Protein AF-A0A1Y6KZY3-F1 (afdb_monomer_lite)

pLDDT: mean 76.2, std 16.14, range [37.5, 97.0]

Secondary structure (DSSP, 8-state):
--------------STT--TT--HHHHHTTS--EEEEEETTEEEEEESS-SS--TT-SEEEEEEETTTEEEEEEEE----S--HHHHHHTTSTTS--EEEEEE-TTS-EEEEEEEEETTTEEEEEEEEE-TTHHHHHHHHHHHHHHHHHTT-

Sequence (152 aa):
MALSLNTIANEIKAPFGFEWGQSYQQISSKVLLTDCYTVKGLMVCETTQPIKKVSYGERYIVVIDHKHGLQKVMPVSRNNDNDNAFYQCLKANDCGNWLSHWHGKDGSKDLVELKGLSGEKGYLMMTYQSSKWEQIIRFVNLEKNESDFDAL

Organism: NCBI:txid512643

Radius of gyration: 20.78 Å; chains: 1; bounding box: 56×60×43 Å

Foldseek 3Di:
DDPDPPPPPPDDADPLPDGWQAAPVRQVVPFPWAPWDDDPQKIKTKGQDGNHDDPQFRMKIWIAHHVRGTDDIDGDHDDPDPCQVVLVLLADPPSDWDKDWDADPQQKIWMWTWHHDPDSDIDIDIDTGGNCRVVVVVVVVVVVVVVVVVVD

Structure (mmCIF, N/CA/C/O backbone):
data_AF-A0A1Y6KZY3-F1
#
_entry.id   AF-A0A1Y6KZY3-F1
#
loop_
_atom_site.group_PDB
_atom_site.id
_atom_site.type_symbol
_atom_site.label_atom_id
_atom_site.label_alt_id
_atom_site.label_comp_id
_atom_site.label_asym_id
_atom_site.label_entity_id
_atom_site.label_seq_id
_atom_site.pdbx_PDB_ins_code
_atom_site.Cartn_x
_atom_site.Cartn_y
_atom_site.Cartn_z
_atom_site.occupancy
_atom_site.B_iso_or_equiv
_atom_site.auth_seq_id
_atom_site.auth_comp_id
_atom_site.auth_asym_id
_atom_site.auth_atom_id
_atom_site.pdbx_PDB_model_num
ATOM 1 N N . MET A 1 1 ? -40.183 -11.895 19.821 1.00 37.50 1 MET A N 1
ATOM 2 C CA . MET A 1 1 ? -39.202 -12.891 19.341 1.00 37.50 1 MET A CA 1
ATOM 3 C C . MET A 1 1 ? -38.116 -12.107 18.611 1.00 37.50 1 MET A C 1
ATOM 5 O O . MET A 1 1 ? -38.351 -11.662 17.498 1.00 37.50 1 MET A O 1
ATOM 9 N N . ALA A 1 2 ? -37.024 -11.765 19.299 1.00 37.62 2 ALA A N 1
ATOM 10 C CA . ALA A 1 2 ? -35.961 -10.928 18.741 1.00 37.62 2 ALA A CA 1
ATOM 11 C C . ALA A 1 2 ? -34.956 -11.821 18.005 1.00 37.62 2 ALA A C 1
ATOM 13 O O . ALA A 1 2 ? -34.332 -12.685 18.619 1.00 37.62 2 ALA A O 1
ATOM 14 N N . LEU A 1 3 ? -34.826 -11.638 16.693 1.00 39.97 3 LEU A N 1
ATOM 15 C CA . LEU A 1 3 ? -33.768 -12.263 15.905 1.00 39.97 3 LEU A CA 1
ATOM 16 C C . LEU A 1 3 ? -32.455 -11.531 16.206 1.00 39.97 3 LEU A C 1
ATOM 18 O O . LEU A 1 3 ? -32.221 -10.423 15.730 1.00 39.97 3 LEU A O 1
ATOM 22 N N . SER A 1 4 ? -31.621 -12.152 17.039 1.00 44.72 4 SER A N 1
ATOM 23 C CA . SER A 1 4 ? -30.220 -11.777 17.226 1.00 44.72 4 SER A CA 1
ATOM 24 C C . SER A 1 4 ? -29.457 -12.045 15.927 1.00 44.72 4 SER A C 1
ATOM 26 O O . SER A 1 4 ? -29.196 -13.195 15.573 1.00 44.72 4 SER A O 1
ATOM 28 N N . LEU A 1 5 ? -29.114 -10.983 15.198 1.00 44.72 5 LEU A N 1
ATOM 29 C CA . LEU A 1 5 ? -28.170 -11.040 14.084 1.00 44.72 5 LEU A CA 1
ATOM 30 C C . LEU A 1 5 ? -26.757 -10.817 14.631 1.00 44.72 5 LEU A C 1
ATOM 32 O O . LEU A 1 5 ? -26.184 -9.736 14.511 1.00 44.72 5 LEU A O 1
ATOM 36 N N . ASN A 1 6 ? -26.173 -11.865 15.213 1.00 46.66 6 ASN A N 1
ATOM 37 C CA . ASN A 1 6 ? -24.726 -11.947 15.403 1.00 46.66 6 ASN A CA 1
ATOM 38 C C . ASN A 1 6 ? -24.053 -12.169 14.038 1.00 46.66 6 ASN A C 1
ATOM 40 O O . ASN A 1 6 ? -23.564 -13.254 13.734 1.00 46.66 6 ASN A O 1
ATOM 44 N N . THR A 1 7 ? -24.028 -11.145 13.185 1.00 45.97 7 THR A N 1
ATOM 45 C CA . THR A 1 7 ? -23.071 -11.119 12.073 1.00 45.97 7 THR A CA 1
ATOM 46 C C . THR A 1 7 ? -21.706 -10.773 12.641 1.00 45.97 7 THR A C 1
ATOM 48 O O . THR A 1 7 ? -21.373 -9.600 12.807 1.00 45.97 7 THR A O 1
ATOM 51 N N . ILE A 1 8 ? -20.911 -11.801 12.927 1.00 49.69 8 ILE A N 1
ATOM 52 C CA . ILE A 1 8 ? -19.465 -11.664 13.085 1.00 49.69 8 ILE A CA 1
ATOM 53 C C . ILE A 1 8 ? -18.956 -11.183 11.723 1.00 49.69 8 ILE A C 1
ATOM 55 O O . ILE A 1 8 ? -18.887 -11.948 10.762 1.00 49.69 8 ILE A O 1
ATOM 59 N N . ALA A 1 9 ? -18.715 -9.879 11.595 1.00 46.50 9 ALA A N 1
ATOM 60 C CA . ALA A 1 9 ? -18.017 -9.347 10.439 1.00 46.50 9 ALA A CA 1
ATOM 61 C C . ALA A 1 9 ? -16.625 -9.984 10.449 1.00 46.50 9 ALA A C 1
ATOM 63 O O . ALA A 1 9 ? -15.888 -9.810 11.415 1.00 46.50 9 ALA A O 1
ATOM 64 N N . ASN A 1 10 ? -16.295 -10.767 9.420 1.00 47.50 10 ASN A N 1
ATOM 65 C CA . ASN A 1 10 ? -14.950 -11.310 9.299 1.00 47.50 10 ASN A CA 1
ATOM 66 C C . ASN A 1 10 ? -13.979 -10.132 9.200 1.00 47.50 10 ASN A C 1
ATOM 68 O O . ASN A 1 10 ? -14.034 -9.354 8.249 1.00 47.50 10 ASN A O 1
ATOM 72 N N . GLU A 1 11 ? -13.127 -10.006 10.211 1.00 58.69 11 GLU A N 1
ATOM 73 C CA . GLU A 1 11 ? -12.019 -9.063 10.250 1.00 58.69 11 GLU A CA 1
ATOM 74 C C . GLU A 1 11 ? -11.192 -9.201 8.963 1.00 58.69 11 GLU A C 1
ATOM 76 O O . GLU A 1 11 ? -10.918 -10.320 8.506 1.00 58.69 11 GLU A O 1
ATOM 81 N N . ILE A 1 12 ? -10.818 -8.078 8.344 1.00 59.97 12 ILE A N 1
ATOM 82 C CA . ILE A 1 12 ? -9.955 -8.106 7.160 1.00 59.97 12 ILE A CA 1
ATOM 83 C C . ILE A 1 12 ? -8.614 -8.684 7.605 1.00 59.97 12 ILE A C 1
ATOM 85 O O . ILE A 1 12 ? -7.896 -8.063 8.382 1.00 59.97 12 ILE A O 1
ATOM 89 N N . LYS A 1 13 ? -8.274 -9.880 7.124 1.00 73.50 13 LYS A N 1
ATOM 90 C CA . LYS A 1 13 ? -7.008 -10.538 7.462 1.00 73.50 13 LYS A CA 1
ATOM 91 C C . LYS A 1 13 ? -5.843 -9.850 6.760 1.00 73.50 13 LYS A C 1
ATOM 93 O O . LYS A 1 13 ? -5.981 -9.402 5.620 1.00 73.50 13 LYS A O 1
ATOM 98 N N . ALA A 1 14 ? -4.689 -9.823 7.421 1.00 75.88 14 ALA A N 1
ATOM 99 C CA . ALA A 1 14 ? -3.464 -9.347 6.798 1.00 75.88 14 ALA A CA 1
ATOM 100 C C . ALA A 1 14 ? -3.161 -10.165 5.525 1.00 75.88 14 ALA A C 1
ATOM 102 O O . ALA A 1 14 ? -3.301 -11.394 5.518 1.00 75.88 14 ALA A O 1
ATOM 103 N N . PRO A 1 15 ? -2.799 -9.501 4.415 1.00 72.81 15 PRO A N 1
ATOM 104 C CA . PRO A 1 15 ? -2.571 -10.172 3.144 1.00 72.81 15 PRO A CA 1
ATOM 105 C C . PRO A 1 15 ? -1.226 -10.915 3.134 1.00 72.81 15 PRO A C 1
ATOM 107 O O . PRO A 1 15 ? -0.425 -10.816 4.057 1.00 72.81 15 PRO A O 1
ATOM 110 N N . PHE A 1 16 ? -0.964 -11.670 2.064 1.00 82.56 16 PHE A N 1
ATOM 111 C CA . PHE A 1 16 ? 0.334 -12.315 1.782 1.00 82.56 16 PHE A CA 1
ATOM 112 C C . PHE A 1 16 ? 0.847 -13.288 2.858 1.00 82.56 16 PHE A C 1
ATOM 114 O O . PHE A 1 16 ? 2.040 -13.578 2.916 1.00 82.56 16 PHE A O 1
ATOM 121 N N . GLY A 1 17 ? -0.064 -13.830 3.672 1.00 78.69 17 GLY A N 1
ATOM 122 C CA . GLY A 1 17 ? 0.243 -14.813 4.713 1.00 78.69 17 GLY A CA 1
ATOM 123 C C . GLY A 1 17 ? 0.767 -14.214 6.020 1.00 78.69 17 GLY A C 1
ATOM 124 O O . GLY A 1 17 ? 1.178 -14.973 6.892 1.00 78.69 17 GLY A O 1
ATOM 125 N N . PHE A 1 18 ? 0.747 -12.886 6.161 1.00 88.00 18 PHE A N 1
ATOM 126 C CA . PHE A 1 18 ? 1.024 -12.211 7.427 1.00 88.00 18 PHE A CA 1
ATOM 127 C C . PHE A 1 18 ? -0.190 -12.255 8.366 1.00 88.00 18 PHE A C 1
ATOM 129 O O . PHE A 1 18 ? -1.293 -12.625 7.964 1.00 88.00 18 PHE A O 1
ATOM 136 N N . GLU A 1 19 ? 0.009 -11.833 9.615 1.00 91.56 19 GLU A N 1
ATOM 137 C CA . GLU A 1 19 ? -1.066 -11.614 10.589 1.00 91.56 19 GLU A CA 1
ATOM 138 C C . GLU A 1 19 ? -0.896 -10.231 11.229 1.00 91.56 19 GLU A C 1
ATOM 140 O O . GLU A 1 19 ? 0.227 -9.803 11.514 1.00 91.56 19 GLU A O 1
ATOM 145 N N . TRP A 1 20 ? -2.002 -9.514 11.446 1.00 88.44 20 TRP A N 1
ATOM 146 C CA . TRP A 1 20 ? -1.955 -8.203 12.094 1.00 88.44 20 TRP A CA 1
ATOM 147 C C . TRP A 1 20 ? -1.380 -8.308 13.505 1.00 88.44 20 TRP A C 1
ATOM 149 O O . TRP A 1 20 ? -1.598 -9.292 14.208 1.00 88.44 20 TRP A O 1
ATOM 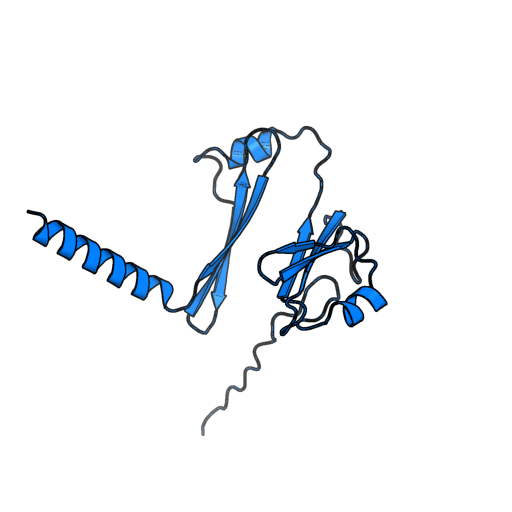159 N N . GLY A 1 21 ? -0.623 -7.291 13.911 1.00 91.75 21 GLY A N 1
ATOM 160 C CA . GLY A 1 21 ? -0.012 -7.246 15.236 1.00 91.75 21 GLY A CA 1
ATOM 161 C C . GLY A 1 21 ? 1.236 -8.109 15.427 1.00 91.75 21 GLY A C 1
ATOM 162 O O . GLY A 1 21 ? 1.837 -8.053 16.498 1.00 91.75 21 GLY A O 1
ATOM 163 N N . GLN A 1 22 ? 1.691 -8.849 14.409 1.00 95.62 22 GLN A N 1
ATOM 164 C CA . GLN A 1 22 ? 2.959 -9.577 14.502 1.00 95.62 22 GLN A CA 1
ATOM 165 C C . GLN A 1 22 ? 4.135 -8.618 14.736 1.00 95.62 22 GLN A C 1
ATOM 167 O O . GLN A 1 22 ? 4.269 -7.595 14.061 1.00 95.62 22 GLN A O 1
ATOM 172 N N . SER A 1 23 ? 5.007 -8.955 15.685 1.00 97.00 23 SER A N 1
ATOM 173 C CA . SER A 1 23 ? 6.233 -8.207 15.946 1.00 97.00 23 SER A CA 1
ATOM 174 C C . SER A 1 23 ? 7.285 -8.447 14.861 1.00 97.00 23 SER A C 1
ATOM 176 O O . SER A 1 23 ? 7.222 -9.416 14.098 1.00 97.00 23 SER A O 1
ATOM 178 N N . TYR A 1 24 ? 8.322 -7.608 14.842 1.00 96.00 24 TYR A N 1
ATOM 179 C CA . TYR A 1 24 ? 9.481 -7.815 13.974 1.00 96.00 24 TYR A CA 1
ATOM 180 C C . TYR A 1 24 ? 10.105 -9.204 14.151 1.00 96.00 24 TYR A C 1
ATOM 182 O O . TYR A 1 24 ? 10.390 -9.876 13.164 1.00 96.00 24 TYR A O 1
ATOM 190 N N . GLN A 1 25 ? 10.291 -9.672 15.389 1.00 96.69 25 GLN A N 1
ATOM 191 C CA . GLN A 1 25 ? 10.879 -10.988 15.663 1.00 96.69 25 GLN A CA 1
ATOM 192 C C . GLN A 1 25 ? 9.996 -12.125 15.131 1.00 96.69 25 GLN A C 1
ATOM 194 O O . GLN A 1 25 ? 10.497 -13.089 14.556 1.00 96.69 25 GLN A O 1
ATOM 199 N N . GLN A 1 26 ? 8.673 -12.001 15.271 1.00 96.50 26 GLN A N 1
ATOM 200 C CA . GLN A 1 26 ? 7.732 -12.998 14.758 1.00 96.50 26 GLN A CA 1
ATOM 201 C C . GLN A 1 26 ? 7.757 -13.062 13.226 1.00 96.50 26 GLN A C 1
ATOM 203 O O . GLN A 1 26 ? 7.741 -14.157 12.665 1.00 96.50 26 GLN A O 1
ATOM 208 N N . ILE A 1 27 ? 7.851 -11.914 12.550 1.00 96.44 27 ILE A N 1
ATOM 209 C CA . ILE A 1 27 ? 7.913 -11.853 11.085 1.00 96.44 27 ILE A CA 1
ATOM 210 C C . ILE A 1 27 ? 9.272 -12.334 10.568 1.00 96.44 27 ILE A C 1
ATOM 212 O O . ILE A 1 27 ? 9.318 -13.209 9.705 1.00 96.44 27 ILE A O 1
ATOM 216 N N . SER A 1 28 ? 10.369 -11.811 11.120 1.00 95.12 28 SER A N 1
ATOM 217 C CA . SER A 1 28 ? 11.739 -12.139 10.693 1.00 95.12 28 SER A CA 1
ATOM 218 C C . SER A 1 28 ? 12.099 -13.615 10.881 1.00 95.12 28 SER A C 1
ATOM 220 O O . SER A 1 28 ? 12.952 -14.132 10.167 1.00 95.12 28 SER A O 1
ATOM 222 N N . SER A 1 29 ? 11.407 -14.328 11.778 1.00 96.00 29 SER A N 1
ATOM 223 C CA . SER A 1 29 ? 11.555 -15.784 11.919 1.00 96.00 29 SER A CA 1
ATOM 224 C C . SER A 1 29 ? 11.001 -16.592 10.733 1.00 96.00 29 SER A C 1
ATOM 226 O O . SER A 1 29 ? 11.389 -17.743 10.545 1.00 96.00 29 SER A O 1
ATOM 228 N N . LYS A 1 30 ? 10.093 -16.006 9.939 1.00 94.38 30 LYS A N 1
ATOM 229 C CA . LYS A 1 30 ? 9.390 -16.660 8.818 1.00 94.38 30 LYS A CA 1
ATOM 230 C C . LYS A 1 30 ? 9.763 -16.079 7.454 1.00 94.38 30 LYS A C 1
ATOM 232 O O . LYS A 1 30 ? 9.618 -16.759 6.444 1.00 94.38 30 LYS A O 1
ATOM 237 N N . VAL A 1 31 ? 10.175 -14.815 7.419 1.00 94.00 31 VAL A N 1
ATOM 238 C CA . VAL A 1 31 ? 10.406 -14.039 6.198 1.00 94.00 31 VAL A CA 1
ATOM 239 C C . VAL A 1 31 ? 11.702 -13.261 6.341 1.00 94.00 31 VAL A C 1
ATOM 241 O O . VAL A 1 31 ? 11.903 -12.572 7.339 1.00 94.00 31 VAL A O 1
ATOM 244 N N . LEU A 1 32 ? 12.560 -13.314 5.321 1.00 95.75 32 LEU A N 1
ATOM 245 C CA . LEU A 1 32 ? 13.742 -12.462 5.276 1.00 95.75 32 LEU A CA 1
ATOM 246 C C . LEU A 1 32 ? 13.311 -11.009 5.044 1.00 95.75 32 LEU A C 1
ATOM 248 O O . LEU A 1 32 ? 12.795 -10.678 3.973 1.00 95.75 32 LEU A O 1
ATOM 252 N N . LEU A 1 33 ? 13.526 -10.171 6.056 1.00 96.06 33 LEU A N 1
ATOM 253 C CA . LEU A 1 33 ? 13.345 -8.727 5.981 1.00 96.06 33 LEU A CA 1
ATOM 254 C C . LEU A 1 33 ? 14.688 -8.056 5.663 1.00 96.06 33 LEU A C 1
ATOM 256 O O . LEU A 1 33 ? 15.695 -8.343 6.309 1.00 96.06 33 LEU A O 1
ATOM 260 N N . THR A 1 34 ? 14.694 -7.168 4.676 1.00 94.50 34 THR A N 1
ATOM 261 C CA . THR A 1 34 ? 15.845 -6.365 4.246 1.00 94.50 34 THR A CA 1
ATOM 262 C C . THR A 1 34 ? 15.509 -4.878 4.317 1.00 94.50 34 THR A C 1
ATOM 264 O O . THR A 1 34 ? 14.357 -4.507 4.542 1.00 94.50 34 THR A O 1
ATOM 267 N N . ASP A 1 35 ? 16.521 -4.022 4.162 1.00 93.44 35 ASP A N 1
ATOM 268 C CA . ASP A 1 35 ? 16.355 -2.569 3.983 1.00 93.44 35 ASP A CA 1
ATOM 269 C C . ASP A 1 35 ? 15.498 -1.889 5.065 1.00 93.44 35 ASP A C 1
ATOM 271 O O . ASP A 1 35 ? 14.739 -0.959 4.802 1.00 93.44 35 ASP A O 1
ATOM 275 N N . CYS A 1 36 ? 15.610 -2.373 6.305 1.00 95.75 36 CYS A N 1
ATOM 276 C CA . CYS A 1 36 ? 14.823 -1.873 7.421 1.00 95.75 36 CYS A CA 1
ATOM 277 C C . CYS A 1 36 ? 15.291 -0.485 7.882 1.00 95.75 36 CYS A C 1
ATOM 279 O O . CYS A 1 36 ? 16.469 -0.283 8.180 1.00 95.75 36 CYS A O 1
ATOM 281 N N . TYR A 1 37 ? 14.356 0.448 8.043 1.00 93.88 37 TYR A N 1
ATOM 282 C CA . TYR A 1 37 ? 14.594 1.764 8.635 1.00 93.88 37 TYR A CA 1
ATOM 283 C C . TYR A 1 37 ? 13.407 2.209 9.493 1.00 93.88 37 TYR A C 1
ATOM 285 O O . TYR A 1 37 ? 12.292 1.714 9.346 1.00 93.88 37 TYR A O 1
ATOM 293 N N . THR A 1 38 ? 13.631 3.168 10.392 1.00 94.12 38 THR A N 1
ATOM 294 C CA . THR A 1 38 ? 12.580 3.689 11.277 1.00 94.12 38 THR A CA 1
ATOM 295 C C . THR A 1 38 ? 12.227 5.123 10.907 1.00 94.12 38 THR A C 1
ATOM 297 O O . THR A 1 38 ? 13.102 5.982 10.824 1.00 94.12 38 THR A O 1
ATOM 300 N N . VAL A 1 39 ? 10.935 5.409 10.742 1.00 82.44 39 VAL A N 1
ATOM 301 C CA . VAL A 1 39 ? 10.413 6.758 10.498 1.00 82.44 39 VAL A CA 1
ATOM 302 C C . VAL A 1 39 ? 9.228 7.034 11.418 1.00 82.44 39 VAL A C 1
ATOM 304 O O . VAL A 1 39 ? 8.242 6.306 11.416 1.00 82.44 39 VAL A O 1
ATOM 307 N N . LYS A 1 40 ? 9.329 8.092 12.236 1.00 88.31 40 LYS A N 1
ATOM 308 C CA . LYS A 1 40 ? 8.276 8.518 13.183 1.00 88.31 40 LYS A CA 1
ATOM 309 C C . LYS A 1 40 ? 7.732 7.374 14.067 1.00 88.31 40 LYS A C 1
ATOM 311 O O . LYS A 1 40 ? 6.533 7.288 14.297 1.00 88.31 40 LYS A O 1
ATOM 316 N N . GLY A 1 41 ? 8.616 6.493 14.545 1.00 86.19 41 GLY A N 1
ATOM 317 C CA . GLY A 1 41 ? 8.253 5.355 15.405 1.00 86.19 41 GLY A CA 1
ATOM 318 C C . GLY A 1 41 ? 7.779 4.095 14.670 1.00 86.19 41 GLY A C 1
ATOM 319 O O . GLY A 1 41 ? 7.581 3.070 15.314 1.00 86.19 41 GLY A O 1
ATOM 320 N N . LEU A 1 42 ? 7.664 4.134 13.339 1.00 86.38 42 LEU A N 1
ATOM 321 C CA . LEU A 1 42 ? 7.306 2.983 12.512 1.00 86.38 42 LEU A CA 1
ATOM 322 C C . LEU A 1 42 ? 8.558 2.376 11.880 1.00 86.38 42 LEU A C 1
ATOM 324 O O . LEU A 1 42 ? 9.313 3.075 11.202 1.00 86.38 42 LEU A O 1
ATOM 328 N N . MET A 1 43 ? 8.760 1.077 12.080 1.00 96.00 43 MET A N 1
ATOM 329 C CA . MET A 1 43 ? 9.793 0.297 11.406 1.00 96.00 43 MET A CA 1
ATOM 330 C C . MET A 1 43 ? 9.265 -0.156 10.047 1.00 96.00 43 MET A C 1
ATOM 332 O O . MET A 1 43 ? 8.255 -0.850 9.961 1.00 96.00 43 MET A O 1
ATOM 336 N N . VAL A 1 44 ? 9.946 0.248 8.984 1.00 93.12 44 VAL A N 1
ATOM 337 C CA . VAL A 1 44 ? 9.623 -0.086 7.601 1.00 93.12 44 VAL A CA 1
ATOM 338 C C . VAL A 1 44 ? 10.716 -1.003 7.087 1.00 93.12 44 VAL A C 1
ATOM 340 O O . VAL A 1 44 ? 11.875 -0.614 7.092 1.00 93.12 44 VAL A O 1
ATOM 343 N N . CYS A 1 45 ? 10.348 -2.203 6.660 1.00 95.19 45 CYS A N 1
ATOM 344 C CA . CYS A 1 45 ? 11.249 -3.192 6.078 1.00 95.19 45 CYS A CA 1
ATOM 345 C C . CYS A 1 45 ? 10.746 -3.621 4.702 1.00 95.19 45 CYS A C 1
ATOM 347 O O . CYS A 1 45 ? 9.562 -3.474 4.385 1.00 95.19 45 CYS A O 1
ATOM 349 N N . GLU A 1 46 ? 11.624 -4.220 3.911 1.00 92.81 46 GLU A N 1
ATOM 350 C CA . GLU A 1 46 ? 11.285 -4.827 2.631 1.00 92.81 46 GLU A CA 1
ATOM 351 C C . GLU A 1 46 ? 11.447 -6.349 2.665 1.00 92.81 46 GLU A C 1
ATOM 353 O O . GLU A 1 46 ? 12.189 -6.907 3.467 1.00 92.81 46 GLU A O 1
ATOM 358 N N . THR A 1 47 ? 10.735 -7.050 1.788 1.00 93.19 47 THR A N 1
ATOM 359 C CA . THR A 1 47 ? 11.002 -8.455 1.472 1.00 93.19 47 THR A CA 1
ATOM 360 C C . THR A 1 47 ? 10.616 -8.758 0.032 1.00 93.19 47 THR A C 1
ATOM 362 O O . THR A 1 47 ? 9.637 -8.228 -0.488 1.00 93.19 47 THR A O 1
ATOM 365 N N . THR A 1 48 ? 11.358 -9.634 -0.634 1.00 88.06 48 THR A N 1
ATOM 366 C CA . THR A 1 48 ? 11.028 -10.130 -1.984 1.00 88.06 48 THR A CA 1
ATOM 367 C C . THR A 1 48 ? 10.403 -11.530 -1.958 1.00 88.06 48 THR A C 1
ATOM 369 O O . THR A 1 48 ? 9.951 -12.039 -2.991 1.00 88.06 48 THR A O 1
ATOM 372 N N . GLN A 1 49 ? 10.343 -12.148 -0.773 1.00 89.12 49 GLN A N 1
ATOM 373 C CA . GLN A 1 49 ? 9.892 -13.521 -0.544 1.00 89.12 49 GLN A CA 1
ATOM 374 C C . GLN A 1 49 ? 8.896 -13.575 0.630 1.00 89.12 49 GLN A C 1
ATOM 376 O O . GLN A 1 49 ? 9.221 -14.100 1.694 1.00 89.12 49 GLN A O 1
ATOM 381 N N . PRO A 1 50 ? 7.680 -13.017 0.481 1.00 85.94 50 PRO A N 1
ATOM 382 C CA . PRO A 1 50 ? 6.664 -13.106 1.528 1.00 85.94 50 PRO A CA 1
ATOM 383 C C . PRO A 1 50 ? 6.145 -14.546 1.678 1.00 85.94 50 PRO A C 1
ATOM 385 O O . PRO A 1 50 ? 6.304 -15.370 0.777 1.00 85.94 50 PRO A O 1
ATOM 388 N N . ILE A 1 51 ? 5.425 -14.813 2.774 1.00 85.38 51 ILE A N 1
ATOM 389 C CA . ILE A 1 51 ? 4.830 -16.131 3.081 1.00 85.38 51 ILE A CA 1
ATOM 390 C C . ILE A 1 51 ? 3.923 -16.610 1.937 1.00 85.38 51 ILE A C 1
ATOM 392 O O . ILE A 1 51 ? 3.954 -17.779 1.556 1.00 85.38 51 ILE A O 1
ATOM 396 N N . LYS A 1 52 ? 3.130 -15.703 1.354 1.00 78.44 52 LYS A N 1
ATOM 397 C CA . LYS A 1 52 ? 2.327 -15.967 0.157 1.00 78.44 52 LYS A CA 1
ATOM 398 C C . LYS A 1 52 ? 2.532 -14.872 -0.885 1.00 78.44 52 LYS A C 1
ATOM 400 O O . LYS A 1 52 ? 1.940 -13.797 -0.799 1.00 78.44 52 LYS A O 1
ATOM 405 N N . LYS A 1 53 ? 3.352 -15.174 -1.891 1.00 72.69 53 LYS A N 1
ATOM 406 C CA . LYS A 1 53 ? 3.640 -14.282 -3.021 1.00 72.69 53 LYS A CA 1
ATOM 407 C C . LYS A 1 53 ? 2.466 -14.223 -4.004 1.00 72.69 53 LYS A C 1
ATOM 409 O O . LYS A 1 53 ? 1.811 -15.231 -4.263 1.00 72.69 53 LYS A O 1
ATOM 414 N N . VAL A 1 54 ? 2.225 -13.043 -4.568 1.00 59.19 54 VAL A N 1
ATOM 415 C CA . VAL A 1 54 ? 1.313 -12.825 -5.702 1.00 59.19 54 VAL A CA 1
ATOM 416 C C . VAL A 1 54 ? 2.107 -12.550 -6.981 1.00 59.19 54 VAL A C 1
ATOM 418 O O . VAL A 1 54 ? 3.226 -12.042 -6.913 1.00 59.19 54 VAL A O 1
ATOM 421 N N . SER A 1 55 ? 1.543 -12.894 -8.144 1.00 51.66 55 SER A N 1
ATOM 422 C CA . SER A 1 55 ? 2.243 -12.879 -9.443 1.00 51.66 55 SER A CA 1
ATOM 423 C C . SER A 1 55 ? 2.761 -11.502 -9.870 1.00 51.66 55 SER A C 1
ATOM 425 O O . SER A 1 55 ? 3.779 -11.426 -10.543 1.00 51.66 55 SER A O 1
ATOM 427 N N . TYR A 1 56 ? 2.095 -10.430 -9.446 1.00 57.47 56 TYR A N 1
ATOM 428 C CA . TYR A 1 56 ? 2.429 -9.038 -9.772 1.00 57.47 56 TYR A CA 1
ATOM 429 C C . TYR A 1 56 ? 3.224 -8.320 -8.664 1.00 57.47 56 TYR A C 1
ATOM 431 O O . TYR A 1 56 ? 3.482 -7.126 -8.756 1.00 57.47 56 TYR A O 1
ATOM 439 N N . GLY A 1 57 ? 3.566 -9.002 -7.565 1.00 61.19 57 GLY A N 1
ATOM 440 C CA . GLY A 1 57 ? 4.315 -8.409 -6.456 1.00 61.19 57 GLY A CA 1
ATOM 441 C C . GLY A 1 57 ? 5.775 -8.841 -6.490 1.00 61.19 57 GLY A C 1
ATOM 442 O O . GLY A 1 57 ? 6.083 -9.989 -6.153 1.00 61.19 57 GLY A O 1
ATOM 443 N N . GLU A 1 58 ? 6.673 -7.929 -6.860 1.00 68.81 58 GLU A N 1
ATOM 444 C CA . GLU A 1 58 ? 8.114 -8.196 -6.904 1.00 68.81 58 GLU A CA 1
ATOM 445 C C . GLU A 1 58 ? 8.801 -7.991 -5.553 1.00 68.81 58 GLU A C 1
ATOM 447 O O . GLU A 1 58 ? 9.658 -8.788 -5.166 1.00 68.81 58 GLU A O 1
ATOM 452 N N . ARG A 1 59 ? 8.416 -6.934 -4.833 1.00 77.69 59 ARG A N 1
ATOM 453 C CA . ARG A 1 59 ? 8.882 -6.620 -3.476 1.00 77.69 59 ARG A CA 1
ATOM 454 C C . ARG A 1 59 ? 7.707 -6.181 -2.611 1.00 77.69 59 ARG A C 1
ATOM 456 O O . ARG A 1 59 ? 6.692 -5.727 -3.126 1.00 77.69 59 ARG A O 1
ATOM 463 N N . TYR A 1 60 ? 7.829 -6.330 -1.303 1.00 84.50 60 TYR A N 1
ATOM 464 C CA . TYR A 1 60 ? 6.760 -6.089 -0.344 1.00 84.50 60 TYR A CA 1
ATOM 465 C C . TYR A 1 60 ? 7.294 -5.198 0.762 1.00 84.50 60 TYR A C 1
ATOM 467 O O . TYR A 1 60 ? 8.306 -5.521 1.377 1.00 84.50 60 TYR A O 1
ATOM 475 N N . ILE A 1 61 ? 6.607 -4.090 1.014 1.00 84.12 61 ILE A N 1
ATOM 476 C CA . ILE A 1 61 ? 6.929 -3.179 2.110 1.00 84.12 61 ILE A CA 1
ATOM 477 C C . ILE A 1 61 ? 6.104 -3.597 3.323 1.00 84.12 61 ILE A C 1
ATOM 479 O O . ILE A 1 61 ? 4.879 -3.703 3.232 1.00 84.12 61 ILE A O 1
ATOM 483 N N . VAL A 1 62 ? 6.775 -3.810 4.450 1.00 92.00 62 VAL A N 1
ATOM 484 C CA . VAL A 1 62 ? 6.215 -4.271 5.722 1.00 92.00 62 VAL A CA 1
ATOM 485 C C . VAL A 1 62 ? 6.412 -3.163 6.754 1.00 92.00 62 VAL A C 1
ATOM 487 O O . VAL A 1 62 ? 7.541 -2.745 6.996 1.00 92.00 62 VAL A O 1
ATOM 490 N N . VAL A 1 63 ? 5.323 -2.668 7.348 1.00 91.75 63 VAL A N 1
ATOM 491 C CA . VAL A 1 63 ? 5.358 -1.573 8.331 1.00 91.75 63 VAL A CA 1
ATOM 492 C C . VAL A 1 63 ? 4.898 -2.073 9.692 1.00 91.75 63 VAL A C 1
ATOM 494 O O . VAL A 1 63 ? 3.772 -2.557 9.840 1.00 91.75 63 VAL A O 1
ATOM 497 N N . ILE A 1 64 ? 5.770 -1.927 10.682 1.00 96.12 64 ILE A N 1
ATOM 498 C CA . ILE A 1 64 ? 5.628 -2.468 12.030 1.00 96.12 64 ILE A CA 1
ATOM 499 C C . ILE A 1 64 ? 5.707 -1.309 13.021 1.00 96.12 64 ILE A C 1
ATOM 501 O O . ILE A 1 64 ? 6.690 -0.570 13.056 1.00 96.12 64 ILE A O 1
ATOM 505 N N . ASP A 1 65 ? 4.675 -1.160 13.842 1.00 94.38 65 ASP A N 1
ATOM 506 C CA . ASP A 1 65 ? 4.722 -0.298 15.018 1.00 94.38 65 ASP A CA 1
ATOM 507 C C . ASP A 1 65 ? 5.334 -1.063 16.201 1.00 94.38 65 ASP A C 1
ATOM 509 O O . ASP A 1 65 ? 5.066 -2.251 16.390 1.00 94.38 65 ASP A O 1
ATOM 513 N N . HIS A 1 66 ? 6.151 -0.398 17.020 1.00 88.31 66 HIS A N 1
ATOM 514 C CA . HIS A 1 66 ? 6.830 -1.065 18.135 1.00 88.31 66 HIS A CA 1
ATOM 515 C C . HIS A 1 66 ? 5.862 -1.590 19.210 1.00 88.31 66 HIS A C 1
ATOM 517 O O . HIS A 1 66 ? 6.134 -2.617 19.831 1.00 88.31 66 HIS A O 1
ATOM 523 N N . LYS A 1 67 ? 4.735 -0.904 19.430 1.00 89.81 67 LYS A N 1
ATOM 524 C CA . LYS A 1 67 ? 3.743 -1.242 20.459 1.00 89.81 67 LYS A CA 1
ATOM 525 C C . LYS A 1 67 ? 2.624 -2.127 19.916 1.00 89.81 67 LYS A C 1
ATOM 527 O O . LYS A 1 67 ? 2.115 -2.981 20.636 1.00 89.81 67 LYS A O 1
ATOM 532 N N . HIS A 1 68 ? 2.230 -1.902 18.670 1.00 89.12 68 HIS A N 1
ATOM 533 C CA . HIS A 1 68 ? 1.050 -2.502 18.059 1.00 89.12 68 HIS A CA 1
ATOM 534 C C . HIS A 1 68 ? 1.381 -3.570 17.008 1.00 89.12 68 HIS A C 1
ATOM 536 O O . HIS A 1 68 ? 0.463 -4.223 16.526 1.00 89.12 68 HIS A O 1
ATOM 542 N N . GLY A 1 69 ? 2.657 -3.785 16.667 1.00 94.88 69 GLY A N 1
ATOM 543 C CA . GLY A 1 69 ? 3.100 -4.797 15.703 1.00 94.88 69 GLY A CA 1
ATOM 544 C C . GLY A 1 69 ? 2.769 -4.426 14.257 1.00 94.88 69 GLY A C 1
ATOM 545 O O . GLY A 1 69 ? 2.657 -3.247 13.921 1.00 94.88 69 GLY A O 1
ATOM 546 N N . LEU A 1 70 ? 2.626 -5.416 13.376 1.00 93.31 70 LEU A N 1
ATOM 547 C CA . LEU A 1 70 ? 2.347 -5.212 11.954 1.00 93.31 70 LEU A CA 1
ATOM 548 C C . LEU A 1 70 ? 1.072 -4.394 11.720 1.00 93.31 70 LEU A C 1
ATOM 550 O O . LEU A 1 70 ? -0.013 -4.836 12.098 1.00 93.31 70 LEU A O 1
ATOM 554 N N . GLN A 1 71 ? 1.213 -3.260 11.029 1.00 89.81 71 GLN A N 1
ATOM 555 C CA . GLN A 1 71 ? 0.106 -2.357 10.687 1.00 89.81 71 GLN A CA 1
ATOM 556 C C . GLN A 1 71 ? -0.167 -2.276 9.182 1.00 89.81 71 GLN A C 1
ATOM 558 O O . GLN A 1 71 ? -1.269 -1.924 8.772 1.00 89.81 71 GLN A O 1
ATOM 563 N N . LYS A 1 72 ? 0.833 -2.553 8.332 1.00 83.25 72 LYS A N 1
ATOM 564 C CA . LYS A 1 72 ? 0.687 -2.393 6.878 1.00 83.25 72 LYS A CA 1
ATOM 565 C C . LYS A 1 72 ? 1.573 -3.358 6.102 1.00 83.25 72 LYS A C 1
ATOM 567 O O . LYS A 1 72 ? 2.739 -3.535 6.446 1.00 83.25 72 LYS A O 1
ATOM 572 N N . VAL A 1 73 ? 1.038 -3.904 5.009 1.00 78.69 73 VAL A N 1
ATOM 573 C CA . VAL A 1 73 ? 1.811 -4.634 3.995 1.00 78.69 73 VAL A CA 1
ATOM 574 C C . VAL A 1 73 ? 1.395 -4.157 2.608 1.00 78.69 73 VAL A C 1
ATOM 576 O O . VAL A 1 73 ? 0.204 -4.083 2.316 1.00 78.69 73 VAL A O 1
ATOM 579 N N . MET A 1 74 ? 2.361 -3.823 1.754 1.00 74.69 74 MET A N 1
ATOM 580 C CA . MET A 1 74 ? 2.106 -3.318 0.400 1.00 74.69 74 MET A CA 1
ATOM 581 C C . MET A 1 74 ? 2.933 -4.106 -0.618 1.00 74.69 74 MET A C 1
ATOM 583 O O . MET A 1 74 ? 4.159 -4.101 -0.494 1.00 74.69 74 MET A O 1
ATOM 587 N N . PRO A 1 75 ? 2.321 -4.756 -1.626 1.00 68.06 75 PRO A N 1
ATOM 588 C CA . PRO A 1 75 ? 3.067 -5.284 -2.755 1.00 68.06 75 PRO A CA 1
ATOM 589 C C . PRO A 1 75 ? 3.497 -4.125 -3.660 1.00 68.06 75 PRO A C 1
ATOM 591 O O . PRO A 1 75 ? 2.747 -3.175 -3.884 1.00 68.06 75 PRO A O 1
ATOM 594 N N . VAL A 1 76 ? 4.697 -4.220 -4.210 1.00 64.94 76 VAL A N 1
ATOM 595 C CA . VAL A 1 76 ? 5.246 -3.287 -5.188 1.00 64.94 76 VAL A CA 1
ATOM 596 C C . VAL A 1 76 ? 5.736 -4.102 -6.382 1.00 64.94 76 VAL A C 1
ATOM 598 O O . VAL A 1 76 ? 6.589 -4.981 -6.240 1.00 64.94 76 VAL A O 1
ATOM 601 N N . SER A 1 77 ? 5.186 -3.819 -7.561 1.00 61.81 77 SER A N 1
ATOM 602 C CA . SER A 1 77 ? 5.711 -4.305 -8.842 1.00 61.81 77 SER A CA 1
ATOM 603 C C . SER A 1 77 ? 6.785 -3.337 -9.328 1.00 61.81 77 SER A C 1
ATOM 605 O O . SER A 1 77 ? 6.584 -2.124 -9.222 1.00 61.81 77 SER A O 1
ATOM 607 N N . ARG A 1 78 ? 7.894 -3.822 -9.898 1.00 54.78 78 ARG A N 1
ATOM 608 C CA . ARG A 1 78 ? 8.606 -3.007 -10.894 1.00 54.78 78 ARG A CA 1
ATOM 609 C C . ARG A 1 78 ? 7.912 -3.207 -12.233 1.00 54.78 78 ARG A C 1
ATOM 611 O O . ARG A 1 78 ? 7.344 -4.264 -12.488 1.00 54.78 78 ARG A O 1
ATOM 618 N N . ASN A 1 79 ? 7.904 -2.158 -13.040 1.00 51.47 79 ASN A N 1
ATOM 619 C CA . ASN A 1 79 ? 7.519 -2.230 -14.438 1.00 51.47 79 ASN A CA 1
ATOM 620 C C . ASN A 1 79 ? 8.824 -2.063 -15.217 1.00 51.47 79 ASN A C 1
ATOM 622 O O . ASN A 1 79 ? 9.496 -1.048 -15.033 1.00 51.47 79 ASN A O 1
ATOM 626 N N . ASN A 1 80 ? 9.221 -3.071 -15.992 1.00 50.69 80 ASN A N 1
ATOM 627 C CA . ASN A 1 80 ? 10.466 -3.034 -16.768 1.00 50.69 80 ASN A CA 1
ATOM 628 C C . ASN A 1 80 ? 10.222 -2.780 -18.264 1.00 50.69 80 ASN A C 1
ATOM 630 O O . ASN A 1 80 ? 11.179 -2.828 -19.030 1.00 50.69 80 ASN A O 1
ATOM 634 N N . ASP A 1 81 ? 8.986 -2.475 -18.672 1.00 48.66 81 ASP A N 1
ATOM 635 C CA . ASP A 1 81 ? 8.648 -2.224 -20.071 1.00 48.66 81 ASP A CA 1
ATOM 636 C C . ASP A 1 81 ? 8.227 -0.770 -20.316 1.00 48.66 81 ASP A C 1
ATOM 638 O O . ASP A 1 81 ? 7.565 -0.128 -19.499 1.00 48.66 81 ASP A O 1
ATOM 642 N N . ASN A 1 82 ? 8.644 -0.286 -21.485 1.00 48.06 82 ASN A N 1
ATOM 643 C CA . ASN A 1 82 ? 8.593 1.071 -22.037 1.00 48.06 82 ASN A CA 1
ATOM 644 C C . ASN A 1 82 ? 7.157 1.592 -22.325 1.00 48.06 82 ASN A C 1
ATOM 646 O O . ASN A 1 82 ? 6.934 2.306 -23.302 1.00 48.06 82 ASN A O 1
ATOM 650 N N . ASP A 1 83 ? 6.158 1.236 -21.509 1.00 52.19 83 ASP A N 1
ATOM 651 C CA . ASP A 1 83 ? 4.751 1.639 -21.665 1.00 52.19 83 ASP A CA 1
ATOM 652 C C . ASP A 1 83 ? 4.469 2.979 -20.966 1.00 52.19 83 ASP A C 1
ATOM 654 O O . ASP A 1 83 ? 3.672 3.119 -20.032 1.00 52.19 83 ASP A O 1
ATOM 658 N N . ASN A 1 84 ? 5.130 4.022 -21.469 1.00 58.12 84 ASN A N 1
ATOM 659 C CA . ASN A 1 84 ? 4.952 5.413 -21.051 1.00 58.12 84 ASN A CA 1
ATOM 660 C C . ASN A 1 84 ? 3.489 5.884 -21.205 1.00 58.12 84 ASN A C 1
ATOM 662 O O . ASN A 1 84 ? 3.012 6.700 -20.421 1.00 58.12 84 ASN A O 1
ATOM 666 N N . ALA A 1 85 ? 2.743 5.338 -22.172 1.00 59.50 85 ALA A N 1
ATOM 667 C CA . ALA A 1 85 ? 1.384 5.774 -22.496 1.00 59.50 85 ALA A CA 1
ATOM 668 C C . ALA A 1 85 ? 0.396 5.642 -21.323 1.00 59.50 85 ALA A C 1
ATOM 670 O O . ALA A 1 85 ? -0.412 6.543 -21.110 1.00 59.50 85 ALA A O 1
ATOM 671 N N . PHE A 1 86 ? 0.484 4.576 -20.521 1.00 61.81 86 PHE A N 1
ATOM 672 C CA . PHE A 1 86 ? -0.437 4.352 -19.403 1.00 61.81 86 PHE A CA 1
ATOM 673 C C . PHE A 1 86 ? -0.242 5.377 -18.275 1.00 61.81 86 PHE A C 1
ATOM 675 O O . PHE A 1 86 ? -1.190 6.048 -17.869 1.00 61.81 86 PHE A O 1
ATOM 682 N N . TYR A 1 87 ? 0.994 5.566 -17.800 1.00 68.94 87 TYR A N 1
ATOM 683 C CA . TYR A 1 87 ? 1.284 6.516 -16.717 1.00 68.94 87 TYR A CA 1
ATOM 684 C C . TYR A 1 87 ? 1.180 7.983 -17.150 1.00 68.94 87 TYR A C 1
ATOM 686 O O . TYR A 1 87 ? 0.793 8.829 -16.342 1.00 68.94 87 TYR A O 1
ATOM 694 N N . GLN A 1 88 ? 1.472 8.291 -18.418 1.00 65.50 88 GLN A N 1
ATOM 695 C CA . GLN A 1 88 ? 1.233 9.626 -18.977 1.00 65.50 88 GLN A CA 1
ATOM 696 C C . GLN A 1 88 ? -0.262 9.929 -19.059 1.00 65.50 88 GLN A C 1
ATOM 698 O O . GLN A 1 88 ? -0.675 11.030 -18.704 1.00 65.50 88 GLN A O 1
ATOM 703 N N . CYS A 1 89 ? -1.072 8.944 -19.451 1.00 65.00 89 CYS A N 1
ATOM 704 C CA . CYS A 1 89 ? -2.522 9.065 -19.446 1.00 65.00 89 CYS A CA 1
ATOM 705 C C . CYS A 1 89 ? -3.033 9.298 -18.013 1.00 65.00 89 CYS A C 1
ATOM 707 O O . CYS A 1 89 ? -3.706 10.291 -17.778 1.00 65.00 89 CYS A O 1
ATOM 709 N N . LEU A 1 90 ? -2.609 8.509 -17.015 1.00 68.94 90 LEU A N 1
ATOM 710 C CA . LEU A 1 90 ? -3.003 8.688 -15.601 1.00 68.94 90 LEU A CA 1
ATOM 711 C C . LEU A 1 90 ? -2.667 10.062 -14.986 1.00 68.94 90 LEU A C 1
ATOM 713 O O . LEU A 1 90 ? -3.124 10.372 -13.884 1.00 68.94 90 LEU A O 1
ATOM 717 N N . LYS A 1 91 ? -1.820 10.866 -15.636 1.00 72.06 91 LYS A N 1
ATOM 718 C CA . LYS A 1 91 ? -1.537 12.249 -15.236 1.00 72.06 91 LYS A CA 1
ATOM 719 C C . LYS A 1 91 ? -2.552 13.244 -15.820 1.00 72.06 91 LYS A C 1
ATOM 721 O O . LYS A 1 91 ? -2.741 14.314 -15.245 1.00 72.06 91 LYS A O 1
ATOM 726 N N . ALA A 1 92 ? -3.155 12.934 -16.964 1.00 66.69 92 ALA A N 1
ATOM 727 C CA . ALA A 1 92 ? -4.091 13.802 -17.662 1.00 66.69 92 ALA A CA 1
ATOM 728 C C . ALA A 1 92 ? -5.521 13.644 -17.110 1.00 66.69 92 ALA A C 1
ATOM 730 O O . ALA A 1 92 ? -5.977 12.540 -16.814 1.00 66.69 92 ALA A O 1
ATOM 731 N N . ASN A 1 93 ? -6.238 14.764 -16.966 1.00 62.03 93 ASN A N 1
ATOM 732 C CA . ASN A 1 93 ? -7.571 14.799 -16.343 1.00 62.03 93 ASN A CA 1
ATOM 733 C C . ASN A 1 93 ? -8.658 14.065 -17.158 1.00 62.03 93 ASN A C 1
ATOM 735 O O . ASN A 1 93 ? -9.733 13.788 -16.633 1.00 62.03 93 ASN A O 1
ATOM 739 N N . ASP A 1 94 ? -8.400 13.768 -18.430 1.00 58.34 94 ASP A N 1
ATOM 740 C CA . ASP A 1 94 ? -9.297 13.110 -19.385 1.00 58.34 94 ASP A CA 1
ATOM 741 C C . ASP A 1 94 ? -9.094 11.585 -19.482 1.00 58.34 94 ASP A C 1
ATOM 743 O O . ASP A 1 94 ? -9.873 10.904 -20.145 1.00 58.34 94 ASP A O 1
ATOM 747 N N . CYS A 1 95 ? -8.111 11.020 -18.773 1.00 57.12 95 CYS A N 1
ATOM 748 C CA . CYS A 1 95 ? -7.813 9.583 -18.796 1.00 57.12 95 CYS A CA 1
ATOM 749 C C . CYS A 1 95 ? -8.689 8.727 -17.857 1.00 57.12 95 CYS A C 1
ATOM 751 O O . CYS A 1 95 ? -8.585 7.499 -17.818 1.00 57.12 95 CYS A O 1
ATOM 753 N N . GLY A 1 96 ? -9.575 9.366 -17.092 1.00 56.34 96 GLY A N 1
ATOM 754 C CA . GLY A 1 96 ? -10.408 8.692 -16.101 1.00 56.34 96 GLY A CA 1
ATOM 755 C C . GLY A 1 96 ? -9.655 8.344 -14.814 1.00 56.34 96 GLY A C 1
ATOM 756 O O . GLY A 1 96 ? -8.428 8.300 -14.752 1.00 56.34 96 GLY A O 1
ATOM 757 N N . ASN A 1 97 ? -10.421 8.121 -13.745 1.00 68.38 97 ASN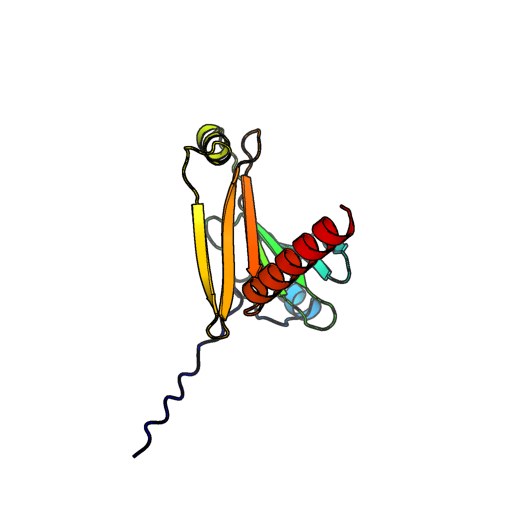 A N 1
ATOM 758 C CA . ASN A 1 97 ? -9.875 7.859 -12.418 1.00 68.38 97 ASN A CA 1
ATOM 759 C C . ASN A 1 97 ? -9.911 6.367 -12.105 1.00 68.38 97 ASN A C 1
ATOM 761 O O . ASN A 1 97 ? -10.963 5.730 -12.165 1.00 68.38 97 ASN A O 1
ATOM 765 N N . TRP A 1 98 ? -8.764 5.834 -11.701 1.00 74.31 98 TRP A N 1
ATOM 766 C CA . TRP A 1 98 ? -8.635 4.461 -11.235 1.00 74.31 98 TRP A CA 1
ATOM 767 C C . TRP A 1 98 ? -8.707 4.463 -9.723 1.00 74.31 98 TRP A C 1
ATOM 769 O O . TRP A 1 98 ? -7.705 4.678 -9.039 1.00 74.31 98 TRP A O 1
ATOM 779 N N . LEU A 1 99 ? -9.920 4.283 -9.218 1.00 81.81 99 LEU A N 1
ATOM 780 C CA . LEU A 1 99 ? -10.205 4.376 -7.801 1.00 81.81 99 LEU A CA 1
ATOM 781 C C . LEU A 1 99 ? -11.019 3.189 -7.304 1.00 81.81 99 LEU A C 1
ATOM 783 O O . LEU A 1 99 ? -11.821 2.598 -8.024 1.00 81.81 99 LEU A O 1
ATOM 787 N N . SER A 1 100 ? -10.798 2.849 -6.045 1.00 81.44 100 SER A N 1
ATOM 788 C CA . SER A 1 100 ? -11.626 1.912 -5.307 1.00 81.44 100 SER A CA 1
ATOM 789 C C . SER A 1 100 ? -11.991 2.538 -3.974 1.00 81.44 100 SER A C 1
ATOM 791 O O . SER A 1 100 ? -11.147 3.140 -3.310 1.00 81.44 100 SER A O 1
ATOM 793 N N . HIS A 1 101 ? -13.261 2.403 -3.610 1.00 87.69 101 HIS A N 1
ATOM 794 C CA . HIS A 1 101 ? -13.825 2.955 -2.390 1.00 87.69 101 HIS A CA 1
ATOM 795 C C . HIS A 1 101 ? -14.313 1.830 -1.495 1.00 87.69 101 HIS A C 1
ATOM 797 O O . HIS A 1 101 ? -14.996 0.909 -1.947 1.00 87.69 101 HIS A O 1
ATOM 803 N N . TRP A 1 102 ? -14.049 1.969 -0.207 1.00 87.06 102 TRP A N 1
ATOM 804 C CA . TRP A 1 102 ? -14.601 1.112 0.824 1.00 87.06 102 TRP A CA 1
ATOM 805 C C . TRP A 1 102 ? -15.277 1.970 1.878 1.00 87.06 102 TRP A C 1
ATOM 807 O O . TRP A 1 102 ? -14.828 3.070 2.192 1.00 87.06 102 TRP A O 1
ATOM 817 N N . HIS A 1 103 ? -16.371 1.445 2.416 1.00 89.38 103 HIS A N 1
ATOM 818 C CA . HIS A 1 103 ? -17.119 2.079 3.487 1.00 89.38 103 HIS A CA 1
ATOM 819 C C . HIS A 1 103 ? -17.087 1.162 4.702 1.00 89.38 103 HIS A C 1
ATOM 821 O O . HIS A 1 103 ? -17.546 0.017 4.647 1.00 89.38 103 HIS A O 1
ATOM 827 N N . GLY A 1 104 ? -16.541 1.677 5.796 1.00 80.94 104 GLY A N 1
ATOM 828 C CA . GLY A 1 104 ? -16.647 1.068 7.105 1.00 80.94 104 GLY A CA 1
ATOM 829 C C . GLY A 1 104 ? -18.076 1.177 7.624 1.00 80.94 104 GLY A C 1
ATOM 830 O O . GLY A 1 104 ? -18.787 2.155 7.387 1.00 80.94 104 GLY A O 1
ATOM 831 N N . LYS A 1 105 ? -18.515 0.161 8.368 1.00 82.31 105 LYS A N 1
ATOM 832 C CA . LYS A 1 105 ? -19.846 0.153 9.001 1.00 82.31 105 LYS A CA 1
ATOM 833 C C . LYS A 1 105 ? -20.013 1.253 10.053 1.00 82.31 105 LYS A C 1
ATOM 835 O O . LYS A 1 105 ? -21.134 1.635 10.363 1.00 82.31 105 LYS A O 1
ATOM 840 N N . ASP A 1 106 ? -18.906 1.743 10.598 1.00 84.56 106 ASP A N 1
ATOM 841 C CA . ASP A 1 106 ? -18.839 2.875 11.522 1.00 84.56 106 ASP A CA 1
ATOM 842 C C . ASP A 1 106 ? -18.945 4.236 10.812 1.00 84.56 106 ASP A C 1
ATOM 844 O O . ASP A 1 106 ? -18.940 5.267 11.479 1.00 84.56 106 ASP A O 1
ATOM 848 N N . GLY A 1 107 ? -19.038 4.242 9.477 1.00 82.31 107 GLY A N 1
ATOM 849 C CA . GLY A 1 107 ? -19.064 5.430 8.630 1.00 82.31 107 GLY A CA 1
ATOM 850 C C . GLY A 1 107 ? -17.686 5.891 8.151 1.00 82.31 107 GLY A C 1
ATOM 851 O O . GLY A 1 107 ? -17.617 6.893 7.439 1.00 82.31 107 GLY A O 1
ATOM 852 N N . SER A 1 108 ? -16.599 5.206 8.531 1.00 83.50 108 SER A N 1
ATOM 853 C CA . SER A 1 108 ? -15.261 5.465 7.985 1.00 83.50 108 SER A CA 1
ATOM 854 C C . SER A 1 108 ? -15.205 5.130 6.493 1.00 83.50 108 SER A C 1
ATOM 856 O O . SER A 1 108 ? -16.047 4.396 5.969 1.00 83.50 108 SER A O 1
ATOM 858 N N . LYS A 1 109 ? -14.241 5.705 5.778 1.00 88.94 109 LYS A N 1
ATOM 859 C CA . LYS A 1 109 ? -14.078 5.495 4.339 1.00 88.94 109 LYS A CA 1
ATOM 860 C C . LYS A 1 109 ? -12.617 5.254 4.021 1.00 88.94 109 LYS A C 1
ATOM 862 O O . LYS A 1 109 ? -11.772 6.034 4.453 1.00 88.94 109 LYS A O 1
ATOM 867 N N . ASP A 1 110 ? -12.360 4.273 3.172 1.00 88.19 110 ASP A N 1
ATOM 868 C CA . ASP A 1 110 ? -11.045 4.080 2.577 1.00 88.19 110 ASP A CA 1
ATOM 869 C C . ASP A 1 110 ? -11.149 4.322 1.077 1.00 88.19 110 ASP A C 1
ATOM 871 O O . ASP A 1 110 ? -12.128 3.948 0.425 1.00 88.19 110 ASP A O 1
ATOM 875 N N . LEU A 1 111 ? -10.129 4.953 0.522 1.00 86.75 111 LEU A N 1
ATOM 876 C CA . LEU A 1 111 ? -10.014 5.245 -0.894 1.00 86.75 111 LEU A CA 1
ATOM 877 C C . LEU A 1 111 ? -8.613 4.871 -1.352 1.00 86.75 111 LEU A C 1
ATOM 879 O O . LEU A 1 111 ? -7.628 5.306 -0.766 1.00 86.75 111 LEU A O 1
ATOM 883 N N . VAL A 1 112 ? -8.523 4.077 -2.410 1.00 87.44 112 VAL A N 1
ATOM 884 C CA . VAL A 1 112 ? -7.271 3.814 -3.118 1.00 87.44 112 VAL A CA 1
ATOM 885 C C . VAL A 1 112 ? -7.397 4.416 -4.500 1.00 87.44 112 VAL A C 1
ATOM 887 O O . VAL A 1 112 ? -8.313 4.063 -5.232 1.00 87.44 112 VAL A O 1
ATOM 890 N N . GLU A 1 113 ? -6.470 5.293 -4.855 1.00 87.44 113 GLU A N 1
ATOM 891 C CA . GLU A 1 113 ? -6.359 5.915 -6.170 1.00 87.44 113 GLU A CA 1
ATOM 892 C C . GLU A 1 113 ? -5.024 5.517 -6.800 1.00 87.44 113 GLU A C 1
ATOM 894 O O . GLU A 1 113 ? -3.973 5.662 -6.176 1.00 87.44 113 GLU A O 1
ATOM 899 N N . LEU A 1 114 ? -5.041 5.056 -8.046 1.00 82.94 114 LEU A N 1
ATOM 900 C CA . LEU A 1 114 ? -3.836 4.931 -8.858 1.00 82.94 114 LEU A CA 1
ATOM 901 C C . LEU A 1 114 ? -3.634 6.231 -9.642 1.00 82.94 114 LEU A C 1
ATOM 903 O O . LEU A 1 114 ? -4.489 6.622 -10.433 1.00 82.94 114 LEU A O 1
ATOM 907 N N . LYS A 1 115 ? -2.498 6.894 -9.420 1.00 82.69 115 LYS A N 1
ATOM 908 C CA . LYS A 1 115 ? -2.149 8.178 -10.040 1.00 82.69 115 LYS A CA 1
ATOM 909 C C . LYS A 1 115 ? -0.861 8.089 -10.840 1.00 82.69 115 LYS A C 1
ATOM 911 O O . LYS A 1 115 ? 0.060 7.360 -10.475 1.00 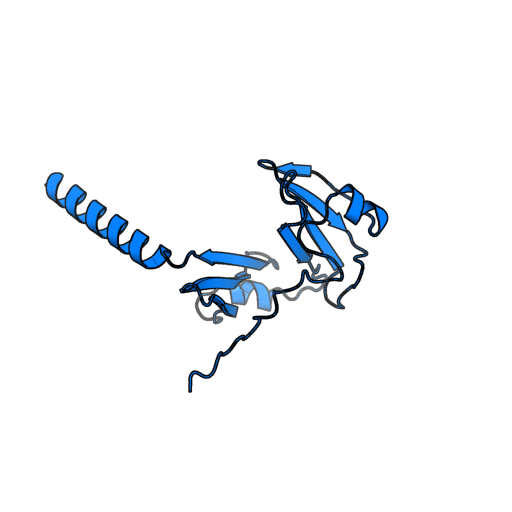82.69 115 LYS A O 1
ATOM 916 N N . GLY A 1 116 ? -0.788 8.864 -11.917 1.00 78.75 116 GLY A N 1
ATOM 917 C CA . GLY A 1 116 ? 0.421 9.024 -12.719 1.00 78.75 116 GLY A CA 1
ATOM 918 C C . GLY A 1 116 ? 1.392 10.042 -12.115 1.00 78.75 116 GLY A C 1
ATOM 919 O O . GLY A 1 116 ? 0.993 11.044 -11.521 1.00 78.75 116 GLY A O 1
ATOM 920 N N . LEU A 1 117 ? 2.684 9.796 -12.301 1.00 71.56 117 LEU A N 1
ATOM 921 C CA . LEU A 1 117 ? 3.779 10.761 -12.203 1.00 71.56 117 LEU A CA 1
ATOM 922 C C . LEU A 1 117 ? 4.357 10.959 -13.609 1.00 71.56 117 LEU A C 1
ATOM 924 O O . LEU A 1 117 ? 4.231 10.107 -14.484 1.00 71.56 117 LEU A O 1
ATOM 928 N N . SER A 1 118 ? 5.020 12.088 -13.852 1.00 60.53 118 SER A N 1
ATOM 929 C CA . SER A 1 118 ? 5.761 12.268 -15.105 1.00 60.53 118 SER A CA 1
ATOM 930 C C . SER A 1 118 ? 6.860 11.211 -15.256 1.00 60.53 118 SER A C 1
ATOM 932 O O . SER A 1 118 ? 7.593 10.964 -14.299 1.00 60.53 118 SER A O 1
ATOM 934 N N . GLY A 1 119 ? 7.020 10.676 -16.469 1.00 63.50 119 GLY A N 1
ATOM 935 C CA . GLY A 1 119 ? 8.118 9.772 -16.819 1.00 63.50 119 GLY A CA 1
ATOM 936 C C . GLY A 1 119 ? 7.915 8.352 -16.297 1.00 63.50 119 GLY A C 1
ATOM 937 O O . GLY A 1 119 ? 8.575 7.961 -15.338 1.00 63.50 119 GLY A O 1
ATOM 938 N N . GLU A 1 120 ? 7.007 7.607 -16.940 1.00 67.25 120 GLU A N 1
ATOM 939 C CA . GLU A 1 120 ? 6.805 6.149 -16.773 1.00 67.25 120 GLU A CA 1
ATOM 940 C C . GLU A 1 120 ? 6.505 5.665 -15.347 1.00 67.25 120 GLU A C 1
ATOM 942 O O . GLU A 1 120 ? 6.605 4.479 -15.041 1.00 67.25 120 GLU A O 1
ATOM 947 N N . LYS A 1 121 ? 6.136 6.571 -14.443 1.00 70.94 121 LYS A N 1
ATOM 948 C CA . LYS A 1 121 ? 5.949 6.260 -13.027 1.00 70.94 121 LYS A CA 1
ATOM 949 C C . LYS A 1 121 ? 4.528 6.566 -12.608 1.00 70.94 121 LYS A C 1
ATOM 951 O O . LYS A 1 121 ? 3.907 7.497 -13.099 1.00 70.94 121 LYS A O 1
ATOM 956 N N . GLY A 1 122 ? 4.036 5.818 -11.636 1.00 79.50 122 GLY A N 1
ATOM 957 C CA . GLY A 1 122 ? 2.785 6.103 -10.951 1.00 79.50 122 GLY A CA 1
ATOM 958 C C . GLY A 1 122 ? 2.900 5.789 -9.469 1.00 79.50 122 GLY A C 1
ATOM 959 O O . GLY A 1 122 ? 3.916 5.270 -9.006 1.00 79.50 122 GLY A O 1
ATOM 960 N N . TYR A 1 123 ? 1.858 6.114 -8.718 1.00 77.19 123 TYR A N 1
ATOM 961 C CA . TYR A 1 123 ? 1.756 5.818 -7.298 1.00 77.19 123 TYR A CA 1
ATOM 962 C C . TYR A 1 123 ? 0.331 5.426 -6.932 1.00 77.19 123 TYR A C 1
ATOM 964 O O . TYR A 1 123 ? -0.636 5.912 -7.515 1.00 77.19 123 TYR A O 1
ATOM 972 N N . LEU A 1 124 ? 0.215 4.550 -5.938 1.00 83.88 124 LEU A N 1
ATOM 973 C CA . LEU A 1 124 ? -1.045 4.288 -5.260 1.00 83.88 124 LEU A CA 1
ATOM 974 C C . LEU A 1 124 ? -1.161 5.252 -4.081 1.00 83.88 124 LEU A C 1
ATOM 976 O O . LEU A 1 124 ? -0.335 5.232 -3.167 1.00 83.88 124 LEU A O 1
ATOM 980 N N . MET A 1 125 ? -2.182 6.095 -4.105 1.00 83.75 125 MET A N 1
ATOM 981 C CA . MET A 1 125 ? -2.558 6.954 -2.995 1.00 83.75 125 MET A CA 1
ATOM 982 C C . MET A 1 125 ? -3.664 6.262 -2.214 1.00 83.75 125 MET A C 1
ATOM 984 O O . MET A 1 125 ? -4.724 5.981 -2.760 1.00 83.75 125 MET A O 1
ATOM 988 N N . MET A 1 126 ? -3.402 5.966 -0.946 1.00 84.62 126 MET A N 1
ATOM 989 C CA . MET A 1 126 ? -4.383 5.341 -0.071 1.00 84.62 126 MET A CA 1
ATOM 990 C C . MET A 1 126 ? -4.774 6.322 1.024 1.00 84.62 126 MET A C 1
ATOM 992 O O . MET A 1 126 ? -3.933 6.740 1.821 1.00 84.62 126 MET A O 1
ATOM 996 N N . THR A 1 127 ? -6.047 6.684 1.029 1.00 85.19 127 THR A N 1
ATOM 997 C CA . THR A 1 127 ? -6.652 7.662 1.920 1.00 85.19 127 THR A CA 1
ATOM 998 C C . THR A 1 127 ? -7.595 6.938 2.867 1.00 85.19 127 THR A C 1
ATOM 1000 O O . THR 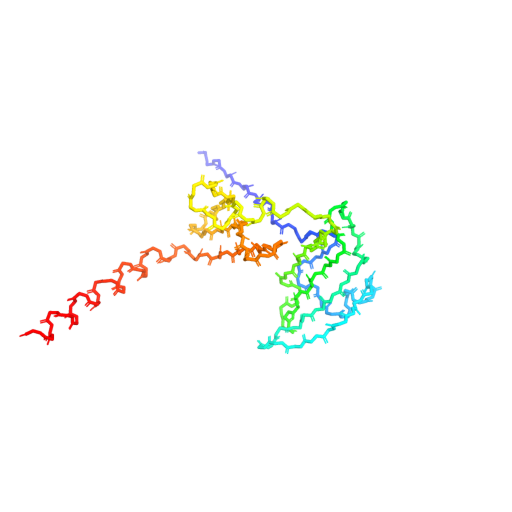A 1 127 ? -8.519 6.268 2.421 1.00 85.19 127 THR A O 1
ATOM 1003 N N . TYR A 1 128 ? -7.375 7.111 4.166 1.00 83.81 128 T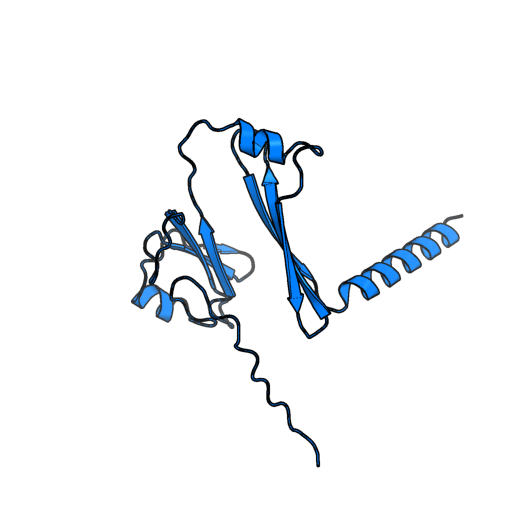YR A N 1
ATOM 1004 C CA . TYR A 1 128 ? -8.248 6.614 5.226 1.00 83.81 128 TYR A CA 1
ATOM 1005 C C . TYR A 1 128 ? -8.940 7.807 5.876 1.00 83.81 128 TYR A C 1
ATOM 1007 O O . TYR A 1 128 ? -8.277 8.759 6.295 1.00 83.81 128 TYR A O 1
ATOM 1015 N N . GLN A 1 129 ? -10.262 7.776 5.957 1.00 88.06 129 GLN A N 1
ATOM 1016 C CA . GLN A 1 129 ? -11.077 8.836 6.537 1.00 88.06 129 GLN A CA 1
ATOM 1017 C C . GLN A 1 129 ? -11.904 8.280 7.687 1.00 88.06 129 GLN A C 1
ATOM 1019 O O . GLN A 1 129 ? -12.592 7.270 7.552 1.00 88.06 129 GLN A O 1
ATOM 1024 N N . SER A 1 130 ? -11.873 8.974 8.824 1.00 89.88 130 SER A N 1
ATOM 1025 C CA . SER A 1 130 ? -12.753 8.638 9.939 1.00 89.88 130 SER A CA 1
ATOM 1026 C C . SER A 1 130 ? -14.205 8.960 9.597 1.00 89.88 130 SER A C 1
ATOM 1028 O 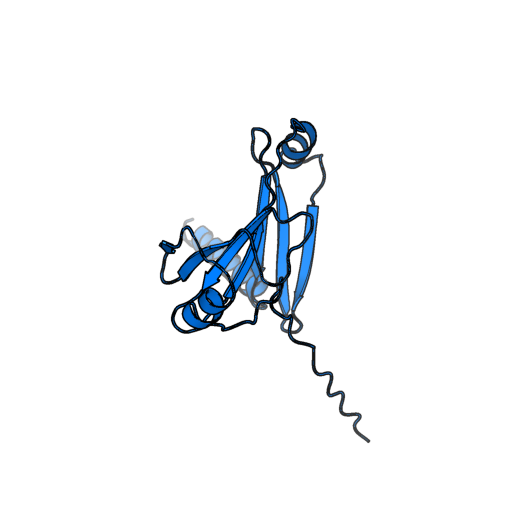O . SER A 1 130 ? -14.499 9.835 8.779 1.00 89.88 130 SER A O 1
ATOM 1030 N N . SER A 1 131 ? -15.130 8.320 10.304 1.00 90.69 131 SER A N 1
ATOM 1031 C CA . SER A 1 131 ? -16.565 8.577 10.157 1.00 90.69 131 SER A CA 1
ATOM 1032 C C . SER A 1 131 ? -16.997 10.009 10.474 1.00 90.69 131 SER A C 1
ATOM 1034 O O . SER A 1 131 ? -18.089 10.430 10.098 1.00 90.69 131 SER A O 1
ATOM 1036 N N . LYS A 1 132 ? -16.133 10.783 11.137 1.00 90.06 132 LYS A N 1
ATOM 1037 C CA . LYS A 1 132 ? -16.379 12.180 11.510 1.00 90.06 132 LYS A CA 1
ATOM 1038 C C . LYS A 1 132 ? -15.810 13.184 10.511 1.00 90.06 132 LYS A C 1
ATOM 1040 O O . LYS A 1 132 ? -16.055 14.377 10.667 1.00 90.06 132 LYS A O 1
ATOM 1045 N N . TRP A 1 133 ? -15.057 12.735 9.505 1.00 87.56 133 TRP A N 1
ATOM 1046 C CA . TRP A 1 133 ? -14.317 13.610 8.593 1.00 87.56 133 TRP A CA 1
ATOM 1047 C C . TRP A 1 133 ? -15.201 14.680 7.935 1.00 87.56 133 TRP A C 1
ATOM 1049 O O . TRP A 1 133 ? -14.880 15.864 7.995 1.00 87.56 133 TRP A O 1
ATOM 1059 N N . GLU A 1 134 ? -16.364 14.292 7.409 1.00 84.25 134 GLU A N 1
ATOM 1060 C CA . GLU A 1 134 ? -17.304 15.224 6.764 1.00 84.25 134 GLU A CA 1
ATOM 1061 C C . GLU A 1 134 ? -17.843 16.291 7.731 1.00 84.25 134 GLU A C 1
ATOM 1063 O O . GLU A 1 134 ? -18.041 17.443 7.351 1.00 84.25 134 GLU A O 1
ATOM 1068 N N . GLN A 1 135 ? -18.077 15.923 8.997 1.00 85.88 135 GLN A N 1
ATOM 1069 C CA . GLN A 1 135 ? -18.535 16.866 10.021 1.00 85.88 135 GLN A CA 1
ATOM 1070 C C . GLN A 1 135 ? -17.428 17.864 10.363 1.00 85.88 135 GLN A C 1
ATOM 1072 O O . GLN A 1 135 ? -17.680 19.063 10.412 1.00 85.88 135 GLN A O 1
ATOM 1077 N N . ILE A 1 136 ? -16.197 17.378 10.539 1.00 82.81 136 ILE A N 1
ATOM 1078 C CA . ILE A 1 136 ? -15.027 18.206 10.854 1.00 82.81 136 ILE A CA 1
ATOM 1079 C C . ILE A 1 136 ? -14.757 19.215 9.732 1.00 82.81 136 ILE A C 1
ATOM 1081 O O . ILE A 1 136 ? -14.576 20.396 10.010 1.00 82.81 136 ILE A O 1
ATOM 1085 N N . ILE A 1 137 ? -14.799 18.787 8.466 1.00 82.25 137 ILE A N 1
ATOM 1086 C CA . ILE A 1 137 ? -14.602 19.689 7.321 1.00 82.25 137 ILE A CA 1
ATOM 1087 C C . ILE A 1 137 ? -15.678 20.780 7.260 1.00 82.25 137 ILE A C 1
ATOM 1089 O O . ILE A 1 137 ? -15.367 21.927 6.943 1.00 82.25 137 ILE A O 1
ATOM 1093 N N . ARG A 1 138 ? -16.933 20.466 7.609 1.00 83.94 138 ARG A N 1
ATOM 1094 C CA . ARG A 1 138 ? -17.987 21.487 7.719 1.00 83.94 138 ARG A CA 1
ATOM 1095 C C . ARG A 1 138 ? -17.688 22.511 8.812 1.00 83.94 138 ARG A C 1
ATOM 1097 O O . ARG A 1 138 ? -17.828 23.695 8.536 1.00 83.94 138 ARG A O 1
ATOM 1104 N N . PHE A 1 139 ? -17.258 22.082 10.001 1.00 81.25 139 PHE A N 1
ATOM 1105 C CA . PHE A 1 139 ? -16.884 23.003 11.084 1.00 81.25 139 PHE A CA 1
ATOM 1106 C C . PHE A 1 139 ? -15.732 23.929 10.677 1.00 81.25 139 PHE A C 1
ATOM 1108 O O . PHE A 1 139 ? -15.864 25.141 10.798 1.00 81.25 139 PHE A O 1
ATOM 1115 N N . VAL A 1 140 ? -14.661 23.381 10.096 1.00 78.38 140 VAL A N 1
ATOM 1116 C CA . VAL A 1 140 ? -13.503 24.172 9.639 1.00 78.38 140 VAL A CA 1
ATOM 1117 C C . VAL A 1 140 ? -13.900 25.208 8.582 1.00 78.38 140 VAL A C 1
ATOM 1119 O O . VAL A 1 140 ? -13.434 26.343 8.615 1.00 78.38 140 VAL A O 1
ATOM 1122 N N . ASN A 1 141 ? -14.775 24.843 7.643 1.00 78.75 141 ASN A N 1
ATOM 1123 C CA . ASN A 1 141 ? -15.234 25.779 6.616 1.00 78.75 141 ASN A CA 1
ATOM 1124 C C . ASN A 1 141 ? -16.154 26.876 7.177 1.00 78.75 141 ASN A C 1
ATOM 1126 O O . ASN A 1 141 ? -16.185 27.969 6.622 1.00 78.75 141 ASN A O 1
ATOM 1130 N N . LEU A 1 142 ? -16.901 26.599 8.250 1.00 75.69 142 LEU A N 1
ATOM 1131 C CA . LEU A 1 142 ? -17.735 27.597 8.925 1.00 75.69 142 LEU A CA 1
ATOM 1132 C C . LEU A 1 142 ? -16.881 28.595 9.718 1.00 75.69 142 LEU A C 1
ATOM 1134 O O . LEU A 1 142 ? -17.070 29.794 9.546 1.00 75.69 142 LEU A O 1
ATOM 1138 N N . GLU A 1 143 ? -15.894 28.123 10.486 1.00 68.12 143 GLU A N 1
ATOM 1139 C CA . GLU A 1 143 ? -14.961 28.994 11.227 1.00 68.12 143 GLU A CA 1
ATOM 1140 C C . GLU A 1 143 ? -14.169 29.918 10.295 1.00 68.12 143 GLU A C 1
ATOM 1142 O O . GLU A 1 143 ? -13.964 31.090 10.596 1.00 68.12 143 GLU A O 1
ATOM 1147 N N . LYS A 1 144 ? -13.757 29.410 9.129 1.00 65.69 144 LYS A N 1
ATOM 1148 C CA . LYS A 1 144 ? -13.027 30.210 8.142 1.00 65.69 144 LYS A CA 1
ATOM 1149 C C . LYS A 1 144 ? -13.881 31.333 7.544 1.00 65.69 144 LYS A C 1
ATOM 1151 O O . LYS A 1 144 ? -13.372 32.412 7.265 1.00 65.69 144 LYS A O 1
ATOM 1156 N N . ASN A 1 145 ? -15.181 31.096 7.377 1.00 60.34 145 ASN A N 1
ATOM 1157 C CA . ASN A 1 145 ? -16.096 32.133 6.914 1.00 60.34 145 ASN A CA 1
ATOM 1158 C C . ASN A 1 145 ? -16.355 33.185 8.004 1.00 60.34 145 ASN A C 1
ATOM 1160 O O . ASN A 1 145 ? -16.457 34.357 7.671 1.00 60.34 145 ASN A O 1
ATOM 1164 N N . GLU A 1 146 ? -16.421 32.808 9.285 1.00 59.09 146 GLU A N 1
ATOM 1165 C CA . GLU A 1 146 ? -16.532 33.779 10.388 1.00 59.09 146 GLU A CA 1
ATOM 1166 C C . GLU A 1 146 ? -15.255 34.623 10.541 1.00 59.09 146 GLU A C 1
ATOM 1168 O O . GLU A 1 146 ? -15.347 35.840 10.681 1.00 59.09 146 GLU A O 1
ATOM 1173 N N . SER A 1 147 ? -14.063 34.028 10.394 1.00 57.56 147 SER A N 1
ATOM 1174 C CA . SER A 1 147 ? -12.803 34.787 10.448 1.00 57.56 147 SER A CA 1
ATOM 1175 C C . SER A 1 147 ? -12.625 35.772 9.290 1.00 57.56 147 SER A C 1
ATOM 1177 O O . SER A 1 147 ? -12.001 36.814 9.468 1.00 57.56 147 SER A O 1
ATOM 1179 N N . ASP A 1 148 ? -13.160 35.451 8.108 1.00 52.47 148 ASP A N 1
ATOM 1180 C CA . ASP A 1 148 ? -13.137 36.352 6.948 1.00 52.47 148 ASP A CA 1
ATOM 1181 C C . ASP A 1 148 ? -14.178 37.484 7.084 1.00 52.47 148 ASP A C 1
ATOM 1183 O O . ASP A 1 148 ? -14.004 38.549 6.492 1.00 52.47 148 ASP A O 1
ATOM 1187 N N . PHE A 1 149 ? -15.232 37.289 7.889 1.00 51.84 149 PHE A N 1
ATOM 1188 C CA . PHE A 1 149 ? -16.195 38.336 8.253 1.00 51.84 149 PHE A CA 1
ATOM 1189 C C . PHE A 1 149 ? -15.651 39.294 9.321 1.00 51.84 149 PHE A C 1
ATOM 1191 O O . PHE A 1 149 ? -15.915 40.488 9.231 1.00 51.84 149 PHE A O 1
ATOM 1198 N N . ASP A 1 150 ? -14.863 38.802 10.280 1.00 53.78 150 ASP A N 1
ATOM 1199 C CA . ASP A 1 150 ? -14.205 39.632 11.306 1.00 53.78 150 ASP A CA 1
ATOM 1200 C C . ASP A 1 150 ? -12.968 40.394 10.777 1.00 53.78 150 ASP A C 1
ATOM 1202 O O . ASP A 1 150 ? -12.402 41.241 11.473 1.00 53.78 150 ASP A O 1
ATOM 1206 N N . ALA A 1 151 ? -12.529 40.095 9.548 1.00 52.00 151 ALA A N 1
ATOM 1207 C CA . ALA A 1 151 ? -11.424 40.762 8.856 1.00 52.00 151 ALA A CA 1
ATOM 1208 C C . ALA A 1 151 ? -11.872 41.864 7.864 1.00 52.00 151 ALA A C 1
ATOM 1210 O O . ALA A 1 151 ? -11.024 42.416 7.153 1.00 52.00 151 ALA A O 1
ATOM 1211 N N . LEU A 1 152 ? -13.173 42.182 7.815 1.00 44.66 152 LEU A N 1
ATOM 1212 C CA . LEU A 1 152 ? -13.792 43.264 7.029 1.00 44.66 152 LEU A CA 1
ATOM 1213 C C . LEU A 1 152 ? -14.359 44.362 7.939 1.00 44.66 152 LEU A C 1
ATOM 1215 O O . LEU A 1 152 ? -14.337 45.534 7.494 1.00 44.66 152 LEU A O 1
#